Protein AF-A0A951ZCQ1-F1 (afdb_monomer)

Foldseek 3Di:
DDPDPAFAEFEQADDDPPDPPSPAATLVGDGVVVGRYDYPVVLVVCCVVPNLVVSCSRHDVSRSVVVVVVLPDDDPCSRVVSLVVSCVVVVPVVSVVVVVVVVVVVVVVCVVCVVVVVVVVVVVVVVVVVVVVVVVVVVVPD

Structure (mmCIF, N/CA/C/O backbone):
data_AF-A0A951ZCQ1-F1
#
_entry.id   AF-A0A951ZCQ1-F1
#
loop_
_atom_site.group_PDB
_atom_site.id
_atom_site.type_symbol
_atom_site.label_atom_id
_atom_site.label_alt_id
_atom_site.label_comp_id
_atom_site.label_asym_id
_atom_site.label_entity_id
_atom_site.label_seq_id
_atom_site.pdbx_PDB_ins_code
_atom_site.Cartn_x
_atom_site.Cartn_y
_atom_site.Cartn_z
_atom_site.occupancy
_atom_site.B_iso_or_equiv
_atom_site.auth_seq_id
_atom_site.auth_c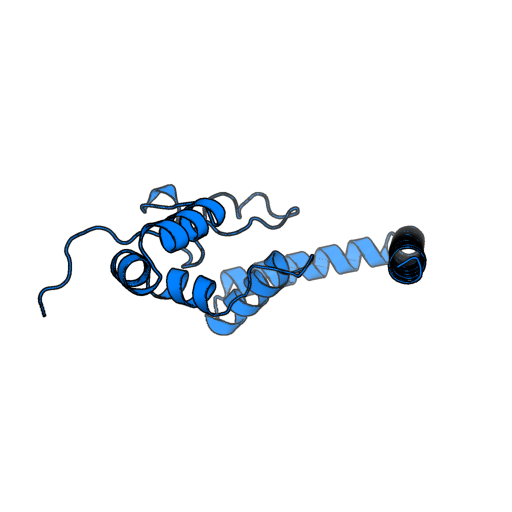omp_id
_atom_site.auth_asym_id
_atom_site.auth_atom_id
_atom_site.pdbx_PDB_model_num
ATOM 1 N N . MET A 1 1 ? -8.365 6.431 33.605 1.00 42.97 1 MET A N 1
ATOM 2 C CA . MET A 1 1 ? -9.104 6.485 32.324 1.00 42.97 1 MET A CA 1
ATOM 3 C C . MET A 1 1 ? -9.524 5.071 31.966 1.00 42.97 1 MET A C 1
ATOM 5 O O . MET A 1 1 ? -8.649 4.231 31.789 1.00 42.97 1 MET A O 1
ATOM 9 N N . ALA A 1 2 ? -10.825 4.778 31.949 1.00 48.81 2 ALA A N 1
ATOM 10 C CA . ALA A 1 2 ? -11.315 3.466 31.531 1.00 48.81 2 ALA A CA 1
ATOM 11 C C . ALA A 1 2 ? -10.958 3.246 30.052 1.00 48.81 2 ALA A C 1
ATOM 13 O O . ALA A 1 2 ? -11.191 4.128 29.224 1.00 48.81 2 ALA A O 1
ATOM 14 N N . ARG A 1 3 ? -10.349 2.102 29.719 1.00 51.66 3 ARG A N 1
ATOM 15 C CA . ARG A 1 3 ? -10.142 1.723 28.316 1.00 51.66 3 ARG A CA 1
ATOM 16 C C . ARG A 1 3 ? -11.520 1.553 27.679 1.00 51.66 3 ARG A C 1
ATOM 18 O O . ARG A 1 3 ? -12.308 0.741 28.148 1.00 51.66 3 ARG A O 1
ATOM 25 N N . SER A 1 4 ? -11.786 2.325 26.627 1.00 58.12 4 SER A N 1
ATOM 26 C CA . SER A 1 4 ? -12.901 2.103 25.702 1.00 58.12 4 SER A CA 1
ATOM 27 C C . S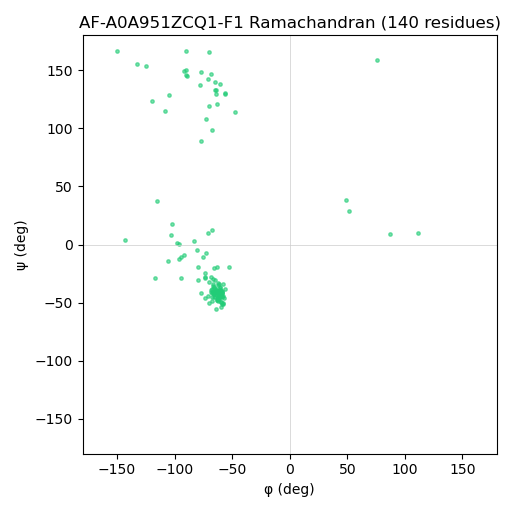ER A 1 4 ? -12.922 0.628 25.300 1.00 58.12 4 SER A C 1
ATOM 29 O O . SER A 1 4 ? -11.979 0.169 24.658 1.00 58.12 4 SER A O 1
ATOM 31 N N . THR A 1 5 ? -13.968 -0.098 25.693 1.00 67.88 5 THR A N 1
ATOM 32 C CA . THR A 1 5 ? -14.199 -1.506 25.330 1.00 67.88 5 THR A CA 1
ATOM 33 C C . THR A 1 5 ? -14.678 -1.666 23.890 1.00 67.88 5 THR A C 1
ATOM 35 O O . THR A 1 5 ? -14.703 -2.781 23.378 1.00 67.88 5 THR A O 1
ATOM 38 N N . GLU A 1 6 ? -15.041 -0.567 23.225 1.00 77.00 6 GLU A N 1
ATOM 39 C CA . GLU A 1 6 ? -15.447 -0.590 21.824 1.00 77.00 6 GLU A CA 1
ATOM 40 C C . GLU A 1 6 ? -14.291 -1.035 20.910 1.00 77.00 6 GLU A C 1
ATOM 42 O O . GLU A 1 6 ? -13.173 -0.509 21.037 1.00 77.00 6 GLU A O 1
ATOM 47 N N . PRO A 1 7 ? -14.549 -1.968 19.971 1.00 85.50 7 PRO A N 1
ATOM 48 C CA . PRO A 1 7 ? -13.573 -2.378 18.972 1.00 85.50 7 PRO A CA 1
ATOM 49 C C . PRO A 1 7 ? -13.079 -1.175 18.169 1.00 85.50 7 PRO A C 1
ATOM 51 O O . PRO A 1 7 ? -13.877 -0.392 17.648 1.00 85.50 7 PRO A O 1
ATOM 54 N N . LYS A 1 8 ? -11.756 -1.033 18.056 1.00 93.00 8 LYS A N 1
ATOM 55 C CA . LYS A 1 8 ? -11.162 -0.002 17.202 1.00 93.00 8 LYS A CA 1
ATOM 56 C C . LYS A 1 8 ? -11.432 -0.313 15.739 1.00 93.00 8 LYS A C 1
ATOM 58 O O . LYS A 1 8 ? -11.479 -1.470 15.328 1.00 93.00 8 LYS A O 1
ATOM 63 N N . GLU A 1 9 ? -11.595 0.744 14.960 1.00 95.62 9 GLU A N 1
ATOM 64 C CA . GLU A 1 9 ? -11.714 0.652 13.516 1.00 95.62 9 GLU A CA 1
ATOM 65 C C . GLU A 1 9 ? -10.334 0.733 12.859 1.00 95.62 9 GLU A C 1
ATOM 67 O O . GLU A 1 9 ? -9.434 1.448 13.315 1.00 95.62 9 GLU A O 1
ATOM 72 N N . HIS A 1 10 ? -10.169 -0.002 11.770 1.00 94.44 10 HIS A N 1
ATOM 73 C CA . HIS A 1 10 ? -8.914 -0.154 11.053 1.00 94.44 10 HIS A CA 1
ATOM 74 C C . HIS A 1 10 ? -9.094 0.224 9.591 1.00 94.44 10 HIS A C 1
ATOM 76 O O . HIS A 1 10 ? -10.188 0.141 9.046 1.00 94.44 10 HIS A O 1
ATOM 82 N N . ILE A 1 11 ? -8.014 0.648 8.948 1.00 90.75 11 ILE A N 1
ATOM 83 C CA . ILE A 1 11 ? -8.052 1.101 7.558 1.00 90.75 11 ILE A CA 1
ATOM 84 C C . ILE A 1 11 ? -7.450 0.001 6.704 1.00 90.75 11 ILE A C 1
ATOM 86 O O . ILE A 1 11 ? -6.359 -0.478 7.016 1.00 90.75 11 ILE A O 1
ATOM 90 N N . LEU A 1 12 ? -8.158 -0.408 5.658 1.00 88.19 12 LEU A N 1
ATOM 91 C CA . LEU A 1 12 ? -7.666 -1.373 4.687 1.00 88.19 12 LEU A CA 1
ATOM 92 C C . LEU A 1 12 ? -6.411 -0.839 4.005 1.00 88.19 12 LEU A C 1
ATOM 94 O O . LEU A 1 12 ? -6.316 0.339 3.645 1.00 88.19 12 LEU A O 1
ATOM 98 N N . ARG A 1 13 ? -5.443 -1.733 3.833 1.00 82.62 13 ARG A N 1
ATOM 99 C CA . ARG A 1 13 ? -4.230 -1.442 3.090 1.00 82.62 13 ARG A CA 1
ATOM 100 C C . ARG A 1 13 ? -4.562 -1.338 1.607 1.00 82.62 13 ARG A C 1
ATOM 102 O O . ARG A 1 13 ? -5.372 -2.100 1.090 1.00 82.62 13 ARG A O 1
ATOM 109 N N . THR A 1 14 ? -3.905 -0.414 0.914 1.00 78.19 14 THR A N 1
ATOM 110 C CA . THR A 1 14 ? -3.923 -0.426 -0.552 1.00 78.19 14 THR A CA 1
ATOM 111 C C . THR A 1 14 ? -3.105 -1.619 -1.030 1.00 78.19 14 THR A C 1
ATOM 113 O O . THR A 1 14 ? -1.916 -1.710 -0.712 1.00 78.19 14 THR A O 1
ATOM 116 N N . ALA A 1 15 ? -3.736 -2.537 -1.757 1.00 74.75 15 ALA A N 1
ATOM 117 C CA . ALA A 1 15 ? -3.040 -3.657 -2.371 1.00 74.75 15 ALA A CA 1
ATOM 118 C C . ALA A 1 15 ? -2.059 -3.145 -3.436 1.00 74.75 15 ALA A C 1
ATOM 120 O O . ALA A 1 15 ? -2.363 -2.205 -4.174 1.00 74.75 15 ALA A O 1
ATOM 121 N N . LEU A 1 16 ? -0.874 -3.755 -3.503 1.00 77.62 16 LEU A N 1
ATOM 122 C CA . LEU A 1 16 ? 0.029 -3.534 -4.630 1.00 77.62 16 LEU A CA 1
ATOM 123 C C . LEU A 1 16 ? -0.476 -4.361 -5.811 1.00 77.62 16 LEU A C 1
ATOM 125 O O . LEU A 1 16 ? -0.814 -5.525 -5.605 1.00 77.62 16 LEU A O 1
ATOM 129 N N . PRO A 1 17 ? -0.484 -3.819 -7.038 1.00 75.06 17 PRO A N 1
ATOM 130 C CA . PRO A 1 17 ? -1.107 -4.491 -8.178 1.00 75.06 17 PRO A CA 1
ATOM 131 C C . PRO A 1 17 ? -0.445 -5.830 -8.547 1.00 75.06 17 PRO A C 1
ATOM 133 O O . PRO A 1 17 ? -1.076 -6.661 -9.189 1.00 75.06 17 PRO A O 1
ATOM 136 N N . TRP A 1 18 ? 0.800 -6.070 -8.122 1.00 78.31 18 TRP A N 1
ATOM 137 C CA . TRP A 1 18 ? 1.511 -7.344 -8.305 1.00 78.31 18 TRP A CA 1
ATOM 138 C C . TRP A 1 18 ? 1.466 -8.281 -7.086 1.00 78.31 18 TRP A C 1
ATOM 140 O O . TRP A 1 18 ? 2.065 -9.354 -7.130 1.00 78.31 18 TRP A O 1
ATOM 150 N N . ARG A 1 19 ? 0.794 -7.906 -5.988 1.00 78.88 19 ARG A N 1
ATOM 151 C CA . ARG A 1 19 ? 0.623 -8.764 -4.805 1.00 78.88 19 ARG A CA 1
ATOM 152 C C . ARG A 1 19 ? -0.819 -9.236 -4.705 1.00 78.88 19 ARG A C 1
ATOM 154 O O . ARG A 1 19 ? -1.702 -8.447 -4.403 1.00 78.88 19 ARG A O 1
ATOM 161 N N . THR A 1 20 ? -1.026 -10.538 -4.846 1.00 68.69 20 THR A N 1
ATOM 162 C CA . THR A 1 20 ? -2.336 -11.181 -4.657 1.00 68.69 20 THR A CA 1
ATOM 163 C C . THR A 1 20 ? -2.682 -11.412 -3.181 1.00 68.69 20 THR A C 1
ATOM 165 O O . THR A 1 20 ? -3.840 -11.605 -2.843 1.00 68.69 20 THR A O 1
ATOM 168 N N . GLU A 1 21 ? -1.689 -11.403 -2.284 1.00 59.09 21 GLU A N 1
ATOM 169 C CA . GLU A 1 21 ? -1.863 -11.707 -0.849 1.00 59.09 21 GLU A CA 1
ATOM 170 C C . GLU A 1 21 ? -2.078 -10.467 0.034 1.00 59.09 21 GLU A C 1
ATOM 172 O O . GLU A 1 21 ? -2.422 -10.586 1.206 1.00 59.09 21 GLU A O 1
ATOM 177 N N . ALA A 1 22 ? -1.868 -9.257 -0.501 1.00 57.41 22 ALA A N 1
ATOM 178 C CA . ALA A 1 22 ? -2.129 -8.019 0.241 1.00 57.41 22 ALA A CA 1
ATOM 179 C C . ALA A 1 22 ? -3.638 -7.728 0.397 1.00 57.41 22 ALA A C 1
ATOM 181 O O . ALA A 1 22 ? -4.012 -6.810 1.136 1.00 57.41 22 ALA A O 1
ATOM 182 N N . ASP A 1 23 ? -4.479 -8.520 -0.270 1.00 63.41 23 ASP A N 1
ATOM 183 C CA . ASP A 1 23 ? -5.932 -8.470 -0.213 1.00 63.41 23 ASP A CA 1
ATOM 184 C C . ASP A 1 23 ? -6.414 -8.896 1.176 1.00 63.41 23 ASP A C 1
ATOM 186 O O . ASP A 1 23 ? -6.505 -10.073 1.514 1.00 63.41 23 ASP A O 1
ATOM 190 N N . GLY A 1 24 ? -6.710 -7.902 2.011 1.00 76.69 24 GLY A N 1
ATOM 191 C CA . GLY A 1 24 ? -7.315 -8.120 3.322 1.00 76.69 24 GLY A CA 1
ATOM 192 C C . GLY A 1 24 ? -6.415 -7.822 4.513 1.00 76.69 24 GLY A C 1
ATOM 193 O O . GLY A 1 24 ? -6.822 -8.103 5.629 1.00 76.69 24 GLY A O 1
ATOM 194 N N . LEU A 1 25 ? -5.242 -7.208 4.343 1.00 85.62 25 LEU A N 1
ATOM 195 C CA . LEU A 1 25 ? -4.524 -6.626 5.483 1.00 85.62 25 LEU A CA 1
ATOM 196 C C . LEU A 1 25 ? -4.919 -5.167 5.708 1.00 85.62 25 LEU A C 1
ATOM 198 O O . LEU A 1 25 ? -5.226 -4.412 4.788 1.00 85.62 25 LEU A O 1
ATOM 202 N N . THR A 1 26 ? -4.855 -4.738 6.960 1.00 88.25 26 THR A N 1
ATOM 203 C CA . THR A 1 26 ? -5.029 -3.338 7.354 1.00 88.25 26 THR A CA 1
ATOM 204 C C . THR A 1 26 ? -3.694 -2.592 7.372 1.00 88.25 26 THR A C 1
ATOM 206 O O . THR A 1 26 ? -2.602 -3.174 7.372 1.00 88.25 26 THR A O 1
ATOM 209 N N . GLU A 1 27 ? -3.747 -1.265 7.446 1.00 84.88 27 GLU A N 1
ATOM 210 C CA . GLU A 1 27 ? -2.576 -0.406 7.608 1.00 84.88 27 GLU A CA 1
ATOM 211 C C . GLU A 1 27 ? -1.785 -0.761 8.875 1.00 84.88 27 GLU A C 1
ATOM 213 O O . GLU A 1 27 ? -0.554 -0.697 8.877 1.00 84.88 27 GLU A O 1
ATOM 218 N N . CYS A 1 28 ? -2.453 -1.195 9.948 1.00 85.75 28 CYS A N 1
ATOM 219 C CA . CYS A 1 28 ? -1.783 -1.676 11.155 1.00 85.75 28 CYS A CA 1
ATOM 220 C C . CYS A 1 28 ? -1.284 -3.128 11.057 1.00 85.75 28 CYS A C 1
ATOM 222 O O . CYS A 1 28 ? -0.549 -3.544 11.943 1.00 85.75 28 CYS A O 1
ATOM 224 N N . GLY A 1 29 ? -1.565 -3.855 9.972 1.00 82.81 29 GLY A N 1
ATOM 225 C CA . GLY A 1 29 ? -1.098 -5.230 9.747 1.00 82.81 29 GLY A CA 1
ATOM 226 C C . GLY A 1 29 ? -2.000 -6.318 10.335 1.00 82.81 29 GLY A C 1
ATOM 227 O O . GLY A 1 29 ? -1.606 -7.474 10.330 1.00 82.81 29 GLY A O 1
ATOM 228 N N . LEU A 1 30 ? -3.190 -5.964 10.830 1.00 87.31 30 LEU A N 1
ATOM 229 C CA . LEU A 1 30 ? -4.211 -6.957 11.171 1.00 87.31 30 LEU A CA 1
ATOM 230 C C . LEU A 1 30 ? -4.892 -7.467 9.910 1.00 87.31 30 LEU A C 1
ATOM 232 O O . LEU A 1 30 ? -5.083 -6.690 8.968 1.00 87.31 30 LEU A O 1
ATOM 236 N N . ASP A 1 31 ? -5.321 -8.721 9.949 1.00 88.25 31 ASP A N 1
ATOM 237 C CA . ASP A 1 31 ? -6.256 -9.265 8.978 1.00 88.25 31 ASP A CA 1
ATOM 238 C C . ASP A 1 31 ? -7.609 -8.543 9.103 1.00 88.25 31 ASP A C 1
ATOM 240 O O . ASP A 1 31 ? -8.132 -8.313 10.197 1.00 88.25 31 ASP A O 1
ATOM 244 N N . ALA A 1 32 ? -8.169 -8.138 7.971 1.00 90.00 32 ALA A N 1
ATOM 245 C CA . ALA A 1 32 ? -9.444 -7.445 7.876 1.00 90.00 32 ALA A CA 1
ATOM 246 C C . ALA A 1 32 ? -10.615 -8.336 8.309 1.00 90.00 32 ALA A C 1
ATOM 248 O O . ALA A 1 32 ? -11.666 -7.810 8.661 1.00 90.00 32 ALA A O 1
ATOM 249 N N . ARG A 1 33 ? -10.436 -9.664 8.317 1.00 89.69 33 ARG A N 1
ATOM 250 C CA . ARG A 1 33 ? -11.410 -10.628 8.849 1.00 89.69 33 ARG A CA 1
ATOM 251 C C . ARG A 1 33 ? -11.452 -10.631 10.377 1.00 89.69 33 ARG A C 1
ATOM 253 O O . ARG A 1 33 ? -12.489 -10.947 10.950 1.00 89.69 33 ARG A O 1
ATOM 260 N N . ASP A 1 34 ? -10.362 -10.220 11.022 1.00 90.94 34 ASP A N 1
ATOM 261 C CA . ASP A 1 34 ? -10.206 -10.247 12.481 1.00 90.94 34 ASP A CA 1
ATOM 262 C C . ASP A 1 34 ? -10.530 -8.898 13.145 1.00 90.94 34 ASP A C 1
ATOM 264 O O . ASP A 1 34 ? -10.402 -8.741 14.362 1.00 90.94 34 ASP A O 1
ATOM 268 N N . CYS A 1 35 ? -10.919 -7.882 12.369 1.00 92.44 35 CYS A N 1
ATOM 269 C CA . CYS A 1 35 ? -11.142 -6.537 12.889 1.00 92.44 35 CYS A CA 1
ATOM 270 C C . CYS A 1 35 ? -12.209 -5.764 12.107 1.00 92.44 35 CYS A C 1
ATOM 272 O O . CYS A 1 35 ? -12.603 -6.123 11.001 1.00 92.44 35 CYS A O 1
ATOM 274 N N . ARG A 1 36 ? -12.677 -4.646 12.675 1.00 94.19 36 ARG A N 1
ATOM 275 C CA . ARG A 1 36 ? -13.571 -3.733 11.959 1.00 94.19 36 ARG A CA 1
ATOM 276 C C . ARG A 1 36 ? -12.757 -2.892 10.979 1.00 94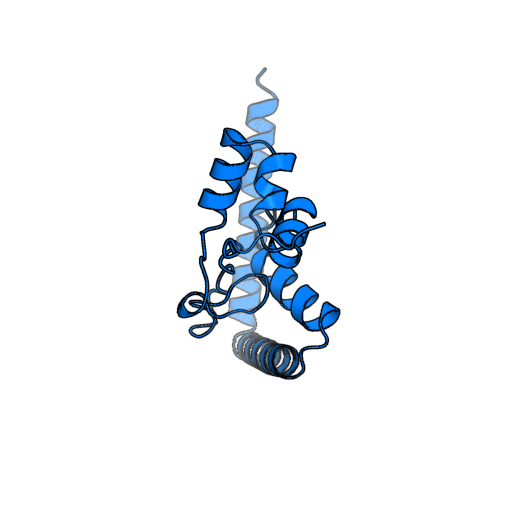.19 36 ARG A C 1
ATOM 278 O O . ARG A 1 36 ? -12.274 -1.817 11.337 1.00 94.19 36 ARG A O 1
ATOM 285 N N . ALA A 1 37 ? -12.589 -3.391 9.762 1.00 93.62 37 ALA A N 1
ATOM 286 C CA . ALA A 1 37 ? -11.871 -2.695 8.704 1.00 93.62 37 ALA A CA 1
ATOM 287 C C . ALA A 1 37 ? -12.800 -1.796 7.865 1.00 93.62 37 ALA A C 1
ATOM 289 O O . ALA A 1 37 ? -13.961 -2.123 7.633 1.00 93.62 37 ALA A O 1
ATOM 290 N N . MET A 1 38 ? -12.279 -0.663 7.399 1.00 92.94 38 MET A N 1
ATOM 291 C CA . MET A 1 38 ? -12.942 0.254 6.471 1.00 92.94 38 MET A CA 1
ATOM 292 C C . MET A 1 38 ? -11.991 0.642 5.340 1.00 92.94 38 MET A C 1
ATOM 294 O O . MET A 1 38 ? -10.768 0.610 5.513 1.00 92.94 38 MET A O 1
ATOM 298 N N . SER A 1 39 ? -12.528 1.030 4.185 1.00 88.56 39 SER A N 1
ATOM 299 C CA . SER A 1 39 ? -11.684 1.547 3.109 1.00 88.56 39 SER A CA 1
ATOM 300 C C . SER A 1 39 ? -11.107 2.922 3.466 1.00 88.56 39 SER A C 1
ATOM 302 O O . SER A 1 39 ? -11.558 3.607 4.387 1.00 88.56 39 SER A O 1
ATOM 304 N N . ARG A 1 40 ? -10.106 3.363 2.702 1.00 84.06 40 ARG A N 1
ATOM 305 C CA . ARG A 1 40 ? -9.556 4.721 2.833 1.00 84.06 40 ARG A CA 1
ATOM 306 C C . ARG A 1 40 ? -10.609 5.794 2.552 1.00 84.06 40 ARG A C 1
ATOM 308 O O . ARG A 1 40 ? -10.713 6.745 3.317 1.00 84.06 40 ARG A O 1
ATOM 315 N N . VAL A 1 41 ? -11.432 5.584 1.525 1.00 85.81 41 VAL A N 1
ATOM 316 C CA . VAL A 1 41 ? -12.540 6.482 1.162 1.00 85.81 41 VAL A CA 1
ATOM 317 C C . VAL A 1 41 ? -13.551 6.590 2.306 1.00 85.81 41 VAL A C 1
ATOM 319 O O . VAL A 1 41 ? -14.037 7.676 2.618 1.00 85.81 41 VAL A O 1
ATOM 322 N N . ASP A 1 42 ? -13.833 5.479 2.989 1.00 91.69 42 ASP A N 1
ATOM 323 C CA . ASP A 1 42 ? -14.728 5.492 4.147 1.00 91.69 42 ASP A CA 1
ATOM 324 C C . ASP A 1 42 ? -14.130 6.273 5.323 1.00 91.69 42 ASP A C 1
ATOM 326 O O . ASP A 1 42 ? -14.860 6.978 6.021 1.00 91.69 42 ASP A O 1
ATOM 330 N N . MET A 1 43 ? -12.810 6.200 5.521 1.00 91.62 43 MET A N 1
ATOM 331 C CA . MET A 1 43 ? -12.118 6.979 6.549 1.00 91.62 43 MET A CA 1
ATOM 332 C C . MET A 1 43 ? -12.149 8.483 6.247 1.00 91.62 43 MET A C 1
ATOM 334 O O . MET A 1 43 ? -12.382 9.286 7.151 1.00 91.62 43 MET A O 1
ATOM 338 N N . GLU A 1 44 ? -11.959 8.879 4.988 1.00 89.25 44 GLU A N 1
ATOM 339 C CA . GLU A 1 44 ? -12.076 10.279 4.556 1.00 89.25 44 GLU A CA 1
ATOM 340 C C . GLU A 1 44 ? -13.492 10.811 4.775 1.00 89.25 44 GLU A C 1
ATOM 342 O O . GLU A 1 44 ? -13.668 11.870 5.383 1.00 89.25 44 GLU A O 1
ATOM 347 N N . ARG A 1 45 ? -14.508 10.034 4.376 1.00 92.44 45 ARG A N 1
ATOM 348 C CA . ARG A 1 45 ? -15.914 10.368 4.627 1.00 92.44 45 ARG A CA 1
ATOM 349 C C . ARG A 1 45 ? -16.195 10.504 6.124 1.00 92.44 45 ARG A C 1
ATOM 351 O O . ARG A 1 45 ? -16.775 11.499 6.550 1.00 92.44 45 ARG A O 1
ATOM 358 N N . LYS A 1 46 ? -15.706 9.569 6.942 1.00 93.56 46 LYS A N 1
ATOM 359 C CA . LYS A 1 46 ? -15.832 9.620 8.405 1.00 93.56 46 LYS A CA 1
ATOM 360 C C . LYS A 1 46 ? -15.201 10.884 8.995 1.00 93.56 46 LYS A C 1
ATOM 362 O O . LYS A 1 46 ? -15.780 11.486 9.898 1.00 93.56 46 LYS A O 1
ATOM 367 N N . ILE A 1 47 ? -14.031 11.301 8.508 1.00 92.81 47 ILE A N 1
ATOM 368 C CA . ILE A 1 47 ? -13.376 12.541 8.954 1.00 92.81 47 ILE A CA 1
ATOM 369 C C . ILE A 1 47 ? -14.197 13.764 8.553 1.00 92.81 47 ILE A C 1
ATOM 371 O O . ILE A 1 47 ? -14.353 14.666 9.377 1.00 92.81 47 ILE A O 1
ATOM 375 N N . ALA A 1 48 ? -14.735 13.790 7.332 1.00 92.19 48 ALA A N 1
ATOM 376 C CA . ALA A 1 48 ? -15.588 14.878 6.865 1.00 92.19 48 ALA A CA 1
ATOM 377 C C . ALA A 1 48 ? -16.872 15.006 7.707 1.00 92.19 48 ALA A C 1
ATOM 379 O O . ALA A 1 48 ? -17.273 16.112 8.055 1.00 92.19 48 ALA A O 1
ATOM 380 N N . GLU A 1 49 ? -17.481 13.880 8.088 1.00 95.94 49 GLU A N 1
ATOM 381 C CA . GLU A 1 49 ? -18.720 13.843 8.875 1.00 95.94 49 GLU A CA 1
ATOM 382 C C . GLU A 1 49 ? -18.504 14.137 10.368 1.00 95.94 49 GLU A C 1
ATOM 384 O O . GLU A 1 49 ? -19.307 14.824 11.000 1.00 95.94 49 GLU A O 1
ATOM 389 N N . GLN A 1 50 ? -17.445 13.585 10.968 1.00 94.69 50 GLN A N 1
ATOM 390 C CA . GLN A 1 50 ? -17.265 13.564 12.428 1.00 94.69 50 GLN A CA 1
ATOM 391 C C . GLN A 1 50 ? -16.201 14.550 12.924 1.00 94.69 50 GLN A C 1
ATOM 393 O O . GLN A 1 50 ? -16.117 14.818 14.128 1.00 94.69 50 GLN A O 1
ATOM 398 N N . GLY A 1 51 ? -15.379 15.079 12.020 1.00 94.00 51 GLY A N 1
ATOM 399 C CA . GLY A 1 51 ? -14.168 15.819 12.344 1.00 94.00 51 GLY A CA 1
ATOM 400 C C . GLY A 1 51 ? -13.018 14.910 12.793 1.00 94.00 51 GLY A C 1
ATOM 401 O O . GLY A 1 51 ? -13.206 13.788 13.275 1.00 94.00 51 GLY A O 1
ATOM 402 N N . GLN A 1 52 ? -11.790 15.424 12.676 1.00 91.50 52 GLN A N 1
ATOM 403 C CA . GLN A 1 52 ? -10.565 14.665 12.959 1.00 91.50 52 GLN A CA 1
ATOM 404 C C . GLN A 1 52 ? -10.507 14.138 14.399 1.00 91.50 52 GLN A C 1
ATOM 406 O O . GLN A 1 52 ? -10.181 12.975 14.626 1.00 91.50 52 GLN A O 1
ATOM 411 N N . THR A 1 53 ? -10.869 14.972 15.377 1.00 92.19 53 THR A N 1
ATOM 412 C CA . THR A 1 53 ? -10.815 14.609 16.797 1.00 92.19 53 THR A CA 1
ATOM 413 C C . THR A 1 53 ? -11.680 13.386 17.098 1.00 92.19 53 THR A C 1
ATOM 415 O O . THR A 1 53 ? -11.179 12.416 17.664 1.00 92.19 53 THR A O 1
ATOM 418 N N . ARG A 1 54 ? -12.954 13.377 16.679 1.00 92.75 54 ARG A N 1
ATOM 419 C CA . ARG A 1 54 ? -13.869 12.253 16.954 1.00 92.75 54 ARG A CA 1
ATOM 420 C C . ARG A 1 54 ? -13.457 10.996 16.189 1.00 92.75 54 ARG A C 1
ATOM 422 O O . ARG A 1 54 ? -13.426 9.923 16.787 1.00 92.75 54 ARG A O 1
ATOM 429 N N . ALA A 1 55 ? -13.050 11.137 14.926 1.00 93.19 55 ALA A N 1
ATOM 430 C CA . ALA A 1 55 ? -12.552 10.019 14.128 1.00 93.19 55 ALA A CA 1
ATOM 431 C C . ALA A 1 55 ? -11.303 9.360 14.751 1.00 93.19 55 ALA A C 1
ATOM 433 O O . ALA A 1 55 ? -11.179 8.133 14.739 1.00 93.19 55 ALA A O 1
ATOM 434 N N . SER A 1 56 ? -10.409 10.150 15.360 1.00 92.69 56 SER A N 1
ATOM 435 C CA . SER A 1 56 ? -9.202 9.636 16.021 1.00 92.69 56 SER A CA 1
ATOM 436 C C . SER A 1 56 ? -9.501 8.757 17.243 1.00 92.69 56 SER A C 1
ATOM 438 O O . SER A 1 56 ? -8.760 7.814 17.512 1.00 92.69 56 SER A O 1
ATOM 440 N N . PHE A 1 57 ? -10.603 9.011 17.962 1.00 93.12 57 PHE A N 1
ATOM 441 C CA . PHE A 1 57 ? -10.956 8.248 19.162 1.00 93.12 57 PHE A CA 1
ATOM 442 C C . PHE A 1 57 ? -11.472 6.841 18.850 1.00 93.12 57 PHE A C 1
ATOM 444 O O . PHE A 1 57 ? -11.279 5.936 19.668 1.00 93.12 57 PHE A O 1
ATOM 451 N N . THR A 1 58 ? -12.091 6.625 17.687 1.00 93.81 58 THR A N 1
ATOM 452 C CA . THR A 1 58 ? -12.629 5.309 17.292 1.00 93.81 58 THR A CA 1
ATOM 453 C C . THR A 1 58 ? -11.671 4.512 16.407 1.00 93.81 58 THR A C 1
ATOM 455 O O . THR A 1 58 ? -11.839 3.306 16.254 1.00 93.81 58 THR A O 1
ATOM 458 N N . SER A 1 59 ? -10.624 5.148 15.881 1.00 94.12 59 SER A N 1
ATOM 459 C CA . SER A 1 59 ? -9.660 4.515 14.978 1.00 94.12 59 SER A CA 1
ATOM 460 C C . SER A 1 59 ? -8.458 3.929 15.720 1.00 94.12 59 SER A C 1
ATOM 462 O O . SER A 1 59 ? -8.007 4.444 16.745 1.00 94.12 59 SER A O 1
ATOM 464 N N . CYS A 1 60 ? -7.889 2.852 15.185 1.00 93.94 60 CYS A N 1
ATOM 465 C CA . CYS A 1 60 ? -6.585 2.346 15.599 1.00 93.94 60 CYS A CA 1
ATOM 466 C C . CYS A 1 60 ? -5.529 3.452 15.454 1.00 93.94 60 CYS A C 1
ATOM 468 O O . CYS A 1 60 ? -5.411 4.046 14.383 1.00 93.94 60 CYS A O 1
ATOM 470 N N . MET A 1 61 ? -4.719 3.698 16.492 1.00 90.38 61 MET A N 1
ATOM 471 C CA . MET A 1 61 ? -3.710 4.769 16.476 1.00 90.38 61 MET A CA 1
ATOM 472 C C . MET A 1 61 ? -2.728 4.644 15.307 1.00 90.38 61 MET A C 1
ATOM 474 O O . MET A 1 61 ? -2.384 5.645 14.694 1.00 90.38 61 MET A O 1
ATOM 478 N N . THR A 1 62 ? -2.316 3.427 14.949 1.00 86.94 62 THR A N 1
ATOM 479 C CA . THR A 1 62 ? -1.419 3.198 13.808 1.00 86.94 62 THR A CA 1
ATOM 480 C C . THR A 1 62 ? -2.089 3.535 12.477 1.00 86.94 62 THR A C 1
ATOM 482 O O . THR A 1 62 ? -1.467 4.147 11.611 1.00 86.94 62 THR A O 1
ATOM 485 N N . CYS A 1 63 ? -3.363 3.166 12.322 1.00 88.69 63 CYS A N 1
ATOM 486 C CA . CYS A 1 63 ? -4.154 3.529 11.148 1.00 88.69 63 CYS A CA 1
ATOM 487 C C . CYS A 1 63 ? -4.363 5.055 11.097 1.00 88.69 63 CYS A C 1
ATOM 489 O O . CYS A 1 63 ? -4.168 5.666 10.052 1.00 88.69 63 CYS A O 1
ATOM 491 N N . TRP A 1 64 ? -4.649 5.691 12.237 1.00 91.25 64 TRP A N 1
ATOM 492 C CA . TRP A 1 64 ? -4.794 7.143 12.362 1.00 91.25 64 TRP A CA 1
ATOM 493 C C . TRP A 1 64 ? -3.511 7.909 12.015 1.00 91.25 64 TRP A C 1
ATOM 495 O O . TRP A 1 64 ? -3.555 8.885 11.270 1.00 91.25 64 TRP A O 1
ATOM 505 N N . SER A 1 65 ? -2.351 7.456 12.496 1.00 85.06 65 SER A N 1
ATOM 506 C CA . SER A 1 65 ? -1.057 8.034 12.115 1.00 85.06 65 SER A CA 1
ATOM 507 C C . SER A 1 65 ? -0.825 7.942 10.608 1.00 85.06 65 SER A C 1
ATOM 509 O O . SER A 1 65 ? -0.365 8.907 10.004 1.00 85.06 65 SER A O 1
ATOM 511 N N . ALA A 1 66 ? -1.202 6.821 9.981 1.00 79.75 66 ALA A N 1
ATOM 512 C CA . ALA A 1 66 ? -1.105 6.681 8.532 1.00 79.75 66 ALA A CA 1
ATOM 513 C C . ALA A 1 66 ? -1.960 7.723 7.794 1.00 79.75 66 ALA A C 1
ATOM 515 O O . ALA A 1 66 ? -1.496 8.233 6.776 1.00 79.75 66 ALA A O 1
ATOM 516 N N . VAL A 1 67 ? -3.154 8.056 8.309 1.00 81.44 67 VAL A N 1
ATOM 517 C CA . VAL A 1 67 ? -4.034 9.128 7.797 1.00 81.44 67 VAL A CA 1
ATOM 518 C C . VAL A 1 67 ? -3.386 10.498 7.934 1.00 81.44 67 VAL A C 1
ATOM 520 O O . VAL A 1 67 ? -3.241 11.226 6.957 1.00 81.44 67 VAL A O 1
ATOM 523 N N . ARG A 1 68 ? -2.986 10.851 9.160 1.00 77.31 68 ARG A N 1
ATOM 524 C CA . ARG A 1 68 ? -2.513 12.196 9.506 1.00 77.31 68 ARG A CA 1
ATOM 525 C C . ARG A 1 68 ? -1.248 12.587 8.751 1.00 77.31 68 ARG A C 1
ATOM 527 O O . ARG A 1 68 ? -1.073 13.753 8.419 1.00 77.31 68 ARG A O 1
ATOM 534 N N . ASP A 1 69 ? -0.383 11.622 8.460 1.00 71.94 69 ASP A N 1
ATOM 535 C CA . ASP A 1 69 ? 0.865 11.860 7.734 1.00 71.94 69 ASP A CA 1
ATOM 536 C C . ASP A 1 69 ? 0.643 12.200 6.240 1.00 71.94 69 ASP A C 1
ATOM 538 O O . ASP A 1 69 ? 1.606 12.217 5.476 1.00 71.94 69 ASP A O 1
ATOM 542 N N . ASN A 1 70 ? -0.608 12.439 5.813 1.00 60.50 70 ASN A N 1
ATOM 543 C CA . ASN A 1 70 ? -1.008 12.896 4.479 1.00 60.50 70 ASN A CA 1
ATOM 544 C C . ASN A 1 70 ? -0.421 12.052 3.336 1.00 60.50 70 ASN A C 1
ATOM 546 O O . ASN A 1 70 ? -0.234 12.517 2.215 1.00 60.50 70 ASN A O 1
ATOM 550 N N . ARG A 1 71 ? -0.161 10.766 3.606 1.00 56.41 71 ARG A N 1
ATOM 551 C CA . ARG A 1 71 ? 0.417 9.788 2.660 1.00 56.41 71 ARG A CA 1
ATOM 552 C C . ARG A 1 71 ? -0.531 9.441 1.486 1.00 56.41 71 ARG A C 1
ATOM 554 O O . ARG A 1 71 ? -0.360 8.396 0.871 1.00 56.41 71 ARG A O 1
ATOM 561 N N . TRP A 1 72 ? -1.608 10.209 1.301 1.00 58.62 72 TRP A N 1
ATOM 562 C CA . TRP A 1 72 ? -2.875 9.756 0.717 1.00 58.62 72 TRP A CA 1
ATOM 563 C C . TRP A 1 72 ? -3.222 10.459 -0.597 1.00 58.62 72 TRP A C 1
ATOM 565 O O . TRP A 1 72 ? -3.883 9.852 -1.428 1.00 58.62 72 TRP A O 1
ATOM 575 N N . ALA A 1 73 ? -2.777 11.700 -0.813 1.00 44.75 73 ALA A N 1
ATOM 576 C CA . ALA A 1 73 ? -3.442 12.544 -1.801 1.00 44.75 73 ALA A CA 1
ATOM 577 C C . ALA A 1 73 ? -2.842 12.546 -3.221 1.00 44.75 73 ALA A C 1
ATOM 579 O O . ALA A 1 73 ? -3.596 12.783 -4.155 1.00 44.75 73 ALA A O 1
ATOM 580 N N . GLU A 1 74 ? -1.539 12.329 -3.453 1.00 46.00 74 GLU A N 1
ATOM 581 C CA . GLU A 1 74 ? -0.963 12.887 -4.703 1.00 46.00 74 GLU A CA 1
ATOM 582 C C . GLU A 1 74 ? 0.101 12.067 -5.446 1.00 46.00 74 GLU A C 1
ATOM 584 O O . GLU A 1 74 ? 0.610 12.528 -6.465 1.00 46.00 74 GLU A O 1
ATOM 589 N N . GLN A 1 75 ? 0.446 10.845 -5.031 1.00 49.84 75 GLN A N 1
ATOM 590 C CA . GLN A 1 75 ? 1.536 10.114 -5.694 1.00 49.84 75 GLN A CA 1
ATOM 591 C C . GLN A 1 75 ? 1.069 8.798 -6.311 1.00 49.84 75 GLN A C 1
ATOM 593 O O . GLN A 1 75 ? 0.588 7.910 -5.614 1.00 49.84 75 GLN A O 1
ATOM 598 N N . ARG A 1 76 ? 1.310 8.644 -7.623 1.00 54.97 76 ARG A N 1
ATOM 599 C CA . ARG A 1 76 ? 1.165 7.381 -8.376 1.00 54.97 76 ARG A CA 1
ATOM 600 C C . ARG A 1 76 ? 1.930 6.202 -7.742 1.00 54.97 76 ARG A C 1
ATOM 602 O O . ARG A 1 76 ? 1.590 5.069 -8.027 1.00 54.97 76 ARG A O 1
ATOM 609 N N . LEU A 1 77 ? 2.919 6.490 -6.885 1.00 65.50 77 LEU A N 1
ATOM 610 C CA . LEU A 1 77 ? 3.744 5.540 -6.117 1.00 65.50 77 LEU A CA 1
ATOM 611 C C . LEU A 1 77 ? 3.346 5.423 -4.627 1.00 65.50 77 LEU A C 1
ATOM 613 O O . LEU A 1 77 ? 4.090 4.874 -3.810 1.00 65.50 77 LEU A O 1
ATOM 617 N N . GLY A 1 78 ? 2.230 6.032 -4.215 1.00 67.69 78 GLY A N 1
ATOM 618 C CA . GLY A 1 78 ? 1.894 6.209 -2.800 1.00 67.69 78 GLY A CA 1
ATOM 619 C C . GLY A 1 78 ? 1.703 4.891 -2.044 1.00 67.69 78 GLY A C 1
ATOM 620 O O . GLY A 1 78 ? 2.088 4.791 -0.876 1.00 67.69 78 GLY A O 1
ATOM 621 N N . ALA A 1 79 ? 1.163 3.865 -2.707 1.00 68.94 79 ALA A N 1
ATOM 622 C CA . ALA A 1 79 ? 0.960 2.546 -2.111 1.00 68.94 79 ALA A CA 1
ATOM 623 C C . ALA A 1 79 ? 2.296 1.811 -1.909 1.00 68.94 79 ALA A C 1
ATOM 625 O O . ALA A 1 79 ? 2.561 1.286 -0.827 1.00 68.94 79 ALA A O 1
ATOM 626 N N . GLU A 1 80 ? 3.169 1.849 -2.913 1.00 76.00 80 GLU A N 1
ATOM 627 C CA . GLU A 1 80 ? 4.508 1.262 -2.930 1.00 76.00 80 GLU A CA 1
ATOM 628 C C . GLU A 1 80 ? 5.375 1.853 -1.822 1.00 76.00 80 GLU A C 1
ATOM 630 O O . GLU A 1 80 ? 5.901 1.127 -0.974 1.00 76.00 80 GLU A O 1
ATOM 635 N N . VAL A 1 81 ? 5.469 3.185 -1.776 1.00 76.62 81 VAL A N 1
ATOM 636 C CA . VAL A 1 81 ? 6.251 3.906 -0.764 1.00 76.62 81 VAL A CA 1
ATOM 637 C C . VAL A 1 81 ? 5.712 3.623 0.637 1.00 76.62 81 VAL A C 1
ATOM 639 O O . VAL A 1 81 ? 6.493 3.426 1.572 1.00 76.62 81 VAL A O 1
ATOM 642 N N . ALA A 1 82 ? 4.387 3.556 0.801 1.00 74.75 82 ALA A N 1
ATOM 643 C CA . ALA A 1 82 ? 3.778 3.233 2.086 1.00 74.75 82 ALA A CA 1
ATOM 644 C C . ALA A 1 82 ? 4.118 1.810 2.553 1.00 74.75 82 ALA A C 1
ATOM 646 O O . ALA A 1 82 ? 4.367 1.617 3.744 1.00 74.75 82 ALA A O 1
ATOM 647 N N . VAL A 1 83 ? 4.147 0.827 1.648 1.00 76.88 83 VAL A N 1
ATOM 648 C CA . VAL A 1 83 ? 4.542 -0.554 1.969 1.00 76.88 83 VAL A CA 1
ATOM 649 C C . VAL A 1 83 ? 6.024 -0.627 2.337 1.00 76.88 83 VAL A C 1
ATOM 651 O O . VAL A 1 83 ? 6.348 -1.159 3.397 1.00 76.88 83 VAL A O 1
ATOM 654 N N . ILE A 1 84 ? 6.914 -0.036 1.532 1.00 78.75 84 ILE A N 1
ATOM 655 C CA . ILE A 1 84 ? 8.365 -0.034 1.796 1.00 78.75 84 ILE A CA 1
ATOM 656 C C . ILE A 1 84 ? 8.659 0.605 3.151 1.00 78.75 84 ILE A C 1
ATOM 658 O O . ILE A 1 84 ? 9.328 0.011 3.995 1.00 78.75 84 ILE A O 1
ATOM 662 N N . ARG A 1 85 ? 8.125 1.808 3.390 1.00 76.50 85 ARG A N 1
ATOM 663 C CA . ARG A 1 85 ? 8.386 2.540 4.630 1.00 76.50 85 ARG A CA 1
ATOM 664 C C . ARG A 1 85 ? 7.854 1.795 5.844 1.00 76.50 85 ARG A C 1
ATOM 666 O O . ARG A 1 85 ? 8.543 1.715 6.845 1.00 76.50 85 ARG A O 1
ATOM 673 N N . ARG A 1 86 ? 6.664 1.199 5.752 1.00 76.88 86 ARG A N 1
ATOM 674 C CA . ARG A 1 86 ? 6.095 0.394 6.840 1.00 76.88 86 ARG A CA 1
ATOM 675 C C . ARG A 1 86 ? 6.965 -0.813 7.178 1.00 76.88 86 ARG A C 1
ATOM 677 O O . ARG A 1 86 ? 7.191 -1.056 8.360 1.00 76.88 86 ARG A O 1
ATOM 684 N N . ALA A 1 87 ? 7.443 -1.535 6.165 1.00 78.94 87 ALA A N 1
ATOM 685 C CA . ALA A 1 87 ? 8.315 -2.688 6.357 1.00 78.94 87 ALA A CA 1
ATOM 686 C C . ALA A 1 87 ? 9.603 -2.292 7.097 1.00 78.94 87 ALA A C 1
ATOM 688 O O . ALA A 1 87 ? 10.026 -2.984 8.022 1.00 78.94 87 ALA A O 1
ATOM 689 N N . LEU A 1 88 ? 10.176 -1.138 6.733 1.00 79.38 88 LEU A N 1
ATOM 690 C CA . LEU A 1 88 ? 11.364 -0.577 7.374 1.00 79.38 88 LEU A CA 1
ATOM 691 C C . LEU A 1 88 ? 11.077 -0.060 8.794 1.00 79.38 88 LEU A C 1
ATOM 693 O O . LEU A 1 88 ? 11.766 -0.465 9.723 1.00 79.38 88 LEU A O 1
ATOM 697 N N . ASP A 1 89 ? 10.038 0.761 8.980 1.00 80.06 89 ASP A N 1
ATOM 698 C CA . ASP A 1 89 ? 9.664 1.376 10.266 1.00 80.06 89 ASP A CA 1
ATOM 699 C C . ASP A 1 89 ? 9.311 0.326 11.332 1.00 80.06 89 ASP A C 1
ATOM 701 O O . ASP A 1 89 ? 9.534 0.532 12.524 1.00 80.06 89 ASP A O 1
ATOM 705 N N . ARG A 1 90 ? 8.714 -0.798 10.916 1.00 77.69 90 ARG A N 1
ATOM 706 C CA . ARG A 1 90 ? 8.320 -1.890 11.821 1.00 77.69 90 ARG A CA 1
ATOM 707 C C . ARG A 1 90 ? 9.381 -2.958 11.989 1.00 77.69 90 ARG A C 1
ATOM 709 O O . ARG A 1 90 ? 9.195 -3.837 12.826 1.00 77.69 90 ARG A O 1
ATOM 716 N N . HIS A 1 91 ? 10.439 -2.906 11.183 1.00 80.31 91 HIS A N 1
ATOM 717 C CA . HIS A 1 91 ? 11.418 -3.978 11.073 1.00 80.31 91 HIS A CA 1
ATOM 718 C C . HIS A 1 91 ? 10.765 -5.358 10.883 1.00 80.31 91 HIS A C 1
ATOM 720 O O . HIS A 1 91 ? 11.235 -6.336 11.458 1.00 80.31 91 HIS A O 1
ATOM 726 N N . ASP A 1 92 ? 9.677 -5.446 10.106 1.00 81.00 92 ASP A N 1
ATOM 727 C CA . ASP A 1 92 ? 8.973 -6.711 9.867 1.00 81.00 92 ASP A CA 1
ATOM 728 C C . ASP A 1 92 ? 9.820 -7.596 8.935 1.00 81.00 92 ASP A C 1
ATOM 730 O O . ASP A 1 92 ? 9.916 -7.312 7.735 1.00 81.00 92 ASP A O 1
ATOM 734 N N . PRO A 1 93 ? 10.444 -8.682 9.434 1.00 84.19 93 PRO A N 1
ATOM 735 C CA . PRO A 1 93 ? 11.373 -9.463 8.627 1.00 84.19 93 PRO A CA 1
ATOM 736 C C . PRO A 1 93 ? 10.679 -10.210 7.487 1.00 84.19 93 PRO A C 1
ATOM 738 O O . PRO A 1 93 ? 11.318 -10.502 6.477 1.00 84.19 93 PRO A O 1
ATOM 741 N N . ALA A 1 94 ? 9.398 -10.557 7.643 1.00 84.25 94 ALA A N 1
ATOM 742 C CA . ALA A 1 94 ? 8.642 -11.235 6.598 1.00 84.25 94 ALA A CA 1
ATOM 743 C C . ALA A 1 94 ? 8.305 -10.260 5.467 1.00 84.25 94 ALA A C 1
ATOM 745 O O . ALA A 1 94 ? 8.558 -10.567 4.302 1.00 84.25 94 ALA A O 1
ATOM 746 N N . GLU A 1 95 ? 7.833 -9.058 5.811 1.00 82.44 95 GLU A N 1
ATOM 747 C CA . GLU A 1 95 ? 7.516 -8.025 4.821 1.00 82.44 95 GLU A CA 1
ATOM 748 C C . GLU A 1 95 ? 8.774 -7.531 4.087 1.00 82.44 95 GLU A C 1
ATOM 750 O O . GLU A 1 95 ? 8.745 -7.341 2.869 1.00 82.44 95 GLU A O 1
ATOM 755 N N . ILE A 1 96 ? 9.906 -7.411 4.794 1.00 87.94 96 ILE A N 1
ATOM 756 C CA . ILE A 1 96 ? 11.208 -7.080 4.194 1.00 87.94 96 ILE A CA 1
ATOM 757 C C . ILE A 1 96 ? 11.656 -8.170 3.213 1.00 87.94 96 ILE A C 1
ATOM 759 O O . ILE A 1 96 ? 12.042 -7.843 2.090 1.00 87.94 96 ILE A O 1
ATOM 763 N N . ARG A 1 97 ? 11.585 -9.455 3.592 1.00 90.19 97 ARG A N 1
ATOM 764 C CA . ARG A 1 97 ? 11.937 -10.561 2.681 1.00 90.19 97 ARG A CA 1
ATOM 765 C C . ARG A 1 97 ? 11.050 -10.576 1.441 1.00 90.19 97 ARG A C 1
ATOM 767 O O . ARG A 1 97 ? 11.560 -10.736 0.336 1.00 90.19 97 ARG A O 1
ATOM 774 N N . GLN A 1 98 ? 9.746 -10.359 1.611 1.00 87.06 98 GLN A N 1
ATOM 775 C CA . GLN A 1 98 ? 8.832 -10.289 0.476 1.00 87.06 98 GLN A CA 1
ATOM 776 C C . GLN A 1 98 ? 9.192 -9.126 -0.457 1.00 87.06 98 GLN A C 1
ATOM 778 O O . GLN A 1 98 ? 9.285 -9.320 -1.663 1.00 87.06 98 GLN A O 1
ATOM 783 N N . LEU A 1 99 ? 9.475 -7.935 0.084 1.00 88.25 99 LEU A N 1
ATOM 784 C CA . LEU A 1 99 ? 9.941 -6.799 -0.719 1.00 88.25 99 LEU A CA 1
ATOM 785 C C . LEU A 1 99 ? 11.245 -7.108 -1.465 1.00 88.25 99 LEU A C 1
ATOM 787 O O . LEU A 1 99 ? 11.383 -6.741 -2.628 1.00 88.25 99 LEU A O 1
ATOM 791 N N . GLN A 1 100 ? 12.193 -7.799 -0.829 1.00 92.00 100 GLN A N 1
ATOM 792 C CA . GLN A 1 100 ? 13.436 -8.214 -1.483 1.00 92.00 100 GLN A CA 1
ATOM 793 C C . GLN A 1 100 ? 13.177 -9.158 -2.663 1.00 92.00 100 GLN A C 1
ATOM 795 O O . GLN A 1 100 ? 13.795 -8.989 -3.718 1.00 92.00 100 GLN A O 1
ATOM 800 N N . HIS A 1 101 ? 12.262 -10.120 -2.513 1.00 92.56 101 HIS A N 1
ATOM 801 C CA . HI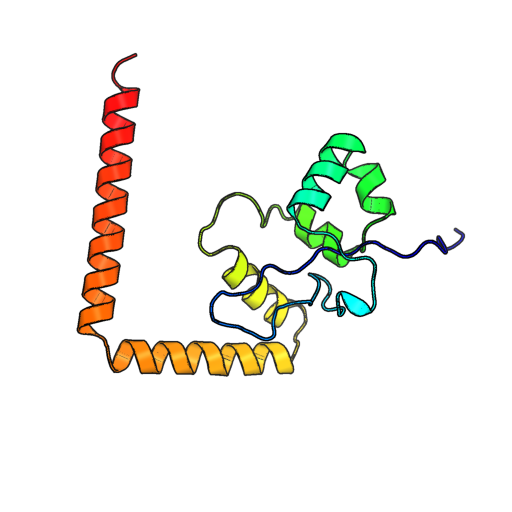S A 1 101 ? 11.849 -10.996 -3.610 1.00 92.56 101 HIS A CA 1
ATOM 802 C C . HIS A 1 101 ? 11.173 -10.209 -4.735 1.00 92.56 101 HIS A C 1
ATOM 804 O O . HIS A 1 101 ? 11.580 -10.353 -5.887 1.00 92.56 101 HIS A O 1
ATOM 810 N N . ASP A 1 102 ? 10.227 -9.328 -4.401 1.00 90.69 102 ASP A N 1
ATOM 811 C CA . ASP A 1 102 ? 9.506 -8.503 -5.376 1.00 90.69 102 ASP A CA 1
ATOM 812 C C . ASP A 1 102 ? 10.482 -7.647 -6.202 1.00 90.69 102 ASP A C 1
ATOM 814 O O . ASP A 1 102 ? 10.471 -7.691 -7.432 1.00 90.69 102 ASP A O 1
ATOM 818 N N . PHE A 1 103 ? 11.397 -6.918 -5.549 1.00 92.19 103 PHE A N 1
ATOM 819 C CA . PHE A 1 103 ? 12.387 -6.093 -6.251 1.00 92.19 103 PHE A CA 1
ATOM 820 C C . PHE A 1 103 ? 13.389 -6.918 -7.055 1.00 92.19 103 PHE A C 1
ATOM 822 O O . PHE A 1 103 ? 13.829 -6.489 -8.124 1.00 92.19 103 PHE A O 1
ATOM 829 N N . THR A 1 104 ? 13.743 -8.108 -6.571 1.00 96.00 104 THR A N 1
ATOM 830 C CA . THR A 1 104 ? 14.605 -9.021 -7.325 1.00 96.00 104 THR A CA 1
ATOM 831 C C . THR A 1 104 ? 13.910 -9.493 -8.597 1.00 96.00 104 THR A C 1
ATOM 833 O O . THR A 1 104 ? 14.525 -9.449 -9.661 1.00 96.00 104 THR A O 1
ATOM 836 N N . ALA A 1 105 ? 12.636 -9.881 -8.513 1.00 95.00 105 ALA A N 1
ATOM 837 C CA . ALA A 1 105 ? 11.839 -10.286 -9.664 1.00 95.00 105 ALA A CA 1
ATOM 838 C C 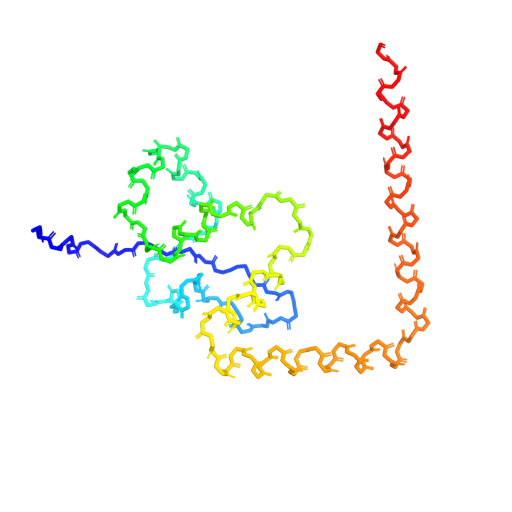. ALA A 1 105 ? 11.682 -9.139 -10.672 1.00 95.00 105 ALA A C 1
ATOM 840 O O . ALA A 1 105 ? 11.966 -9.330 -11.852 1.00 95.00 105 ALA A O 1
ATOM 841 N N . ILE A 1 106 ? 11.341 -7.929 -10.208 1.00 92.94 106 ILE A N 1
ATOM 842 C CA . ILE A 1 106 ? 11.251 -6.733 -11.062 1.00 92.94 106 ILE A CA 1
ATOM 843 C C . ILE A 1 106 ? 12.580 -6.482 -11.777 1.00 92.94 106 ILE A C 1
ATOM 845 O O . ILE A 1 106 ? 12.598 -6.283 -12.988 1.00 92.94 106 ILE A O 1
ATOM 849 N N . ARG A 1 107 ? 13.712 -6.551 -11.065 1.00 96.81 107 ARG A N 1
ATOM 850 C CA . ARG A 1 107 ? 15.039 -6.368 -11.672 1.00 96.81 107 ARG A CA 1
ATOM 851 C C . ARG A 1 107 ? 15.326 -7.407 -12.757 1.00 96.81 107 ARG A C 1
ATOM 853 O O . ARG A 1 107 ? 15.884 -7.051 -13.791 1.00 96.81 107 ARG A O 1
ATOM 860 N N . LEU A 1 108 ? 14.967 -8.670 -12.527 1.00 97.00 108 LEU A N 1
ATOM 861 C CA . LEU A 1 108 ? 15.145 -9.740 -13.512 1.00 97.00 108 LEU A CA 1
ATOM 862 C C . LEU A 1 108 ? 14.260 -9.523 -14.745 1.00 97.00 108 LEU A C 1
ATOM 864 O O . LEU A 1 108 ? 14.749 -9.662 -15.864 1.00 97.00 108 LEU A O 1
ATOM 868 N N . LEU A 1 109 ? 13.001 -9.121 -14.550 1.00 97.00 109 LEU A N 1
ATOM 869 C CA . LEU A 1 109 ? 12.080 -8.795 -15.641 1.00 97.00 109 LEU A CA 1
ATOM 870 C C . LEU A 1 109 ? 12.590 -7.611 -16.468 1.00 97.00 109 LEU A C 1
ATOM 872 O O . LEU A 1 109 ? 12.671 -7.711 -17.687 1.00 97.00 109 LEU A O 1
ATOM 876 N N . VAL A 1 110 ? 13.024 -6.528 -15.817 1.00 97.31 110 VAL A N 1
ATOM 877 C CA . VAL A 1 110 ? 13.607 -5.360 -16.498 1.00 97.31 110 VAL A CA 1
ATOM 878 C C . VAL A 1 110 ? 14.872 -5.737 -17.268 1.00 97.31 110 VAL A C 1
ATOM 880 O O . VAL A 1 110 ? 15.078 -5.256 -18.377 1.00 97.31 110 VAL A O 1
ATOM 883 N N . ALA A 1 111 ? 15.724 -6.600 -16.709 1.00 96.94 111 ALA A N 1
ATOM 884 C CA . ALA A 1 111 ? 16.928 -7.052 -17.400 1.00 96.94 111 ALA A CA 1
ATOM 885 C C . ALA A 1 111 ? 16.599 -7.886 -18.651 1.00 96.94 111 ALA A C 1
ATOM 887 O O . ALA A 1 111 ? 17.222 -7.688 -19.692 1.00 96.94 111 ALA A O 1
ATOM 888 N N . ALA A 1 112 ? 15.615 -8.786 -18.563 1.00 98.12 112 ALA A N 1
ATOM 889 C CA . ALA A 1 112 ? 15.179 -9.615 -19.686 1.00 98.12 112 ALA A CA 1
ATOM 890 C C . ALA A 1 112 ? 14.437 -8.812 -20.772 1.00 98.12 112 ALA A C 1
ATOM 892 O O . ALA A 1 112 ? 14.565 -9.116 -21.955 1.00 98.12 112 ALA A O 1
ATOM 893 N N . HIS A 1 113 ? 13.714 -7.762 -20.378 1.00 97.88 113 HIS A N 1
ATOM 894 C CA . HIS A 1 113 ? 12.860 -6.949 -21.248 1.00 97.88 113 HIS A CA 1
ATOM 895 C C . HIS A 1 113 ? 13.358 -5.503 -21.366 1.00 97.88 113 HIS A C 1
ATOM 897 O O . HIS A 1 113 ? 12.567 -4.562 -21.404 1.00 97.88 113 HIS A O 1
ATOM 903 N N . ARG A 1 114 ? 14.683 -5.296 -21.415 1.00 97.75 114 ARG A N 1
ATOM 904 C CA . ARG A 1 114 ? 15.264 -3.950 -21.282 1.00 97.75 114 ARG A CA 1
ATOM 905 C C . ARG A 1 114 ? 14.752 -2.956 -22.326 1.00 97.75 114 ARG A C 1
ATOM 907 O O . ARG A 1 114 ? 14.401 -1.839 -21.968 1.00 97.75 114 ARG A O 1
ATOM 914 N N . ALA A 1 115 ? 14.676 -3.373 -23.589 1.00 97.50 115 ALA A N 1
ATOM 915 C CA . ALA A 1 115 ? 14.207 -2.511 -24.673 1.00 97.50 115 ALA A CA 1
ATOM 916 C C . ALA A 1 115 ? 12.732 -2.101 -24.506 1.00 97.50 115 ALA A C 1
ATOM 918 O O . ALA A 1 115 ? 12.384 -0.948 -24.735 1.00 97.50 115 ALA A O 1
ATOM 919 N N . GLU A 1 116 ? 11.876 -3.030 -24.074 1.00 97.50 116 GLU A N 1
ATOM 920 C CA . GLU A 1 116 ? 10.453 -2.776 -23.815 1.00 97.50 116 GLU A CA 1
ATOM 921 C C . GLU A 1 116 ? 10.262 -1.843 -22.613 1.00 97.50 116 GLU A C 1
ATOM 923 O O . GLU A 1 116 ? 9.459 -0.909 -22.664 1.00 97.50 116 GLU A O 1
ATOM 928 N N . PHE A 1 117 ? 11.048 -2.051 -21.554 1.00 96.56 117 PHE A N 1
ATOM 929 C CA . PHE A 1 117 ? 11.073 -1.163 -20.397 1.00 96.56 117 PHE A CA 1
ATOM 930 C C . PHE A 1 117 ? 11.477 0.263 -20.793 1.00 96.56 117 PHE A C 1
ATOM 932 O O . PHE A 1 117 ? 10.772 1.209 -20.450 1.00 96.56 117 PHE A O 1
ATOM 939 N N . ASP A 1 118 ? 12.571 0.419 -21.544 1.00 97.25 118 ASP A N 1
ATOM 940 C CA . ASP A 1 118 ? 13.063 1.732 -21.976 1.00 97.25 118 ASP A CA 1
ATOM 941 C C . ASP A 1 118 ? 12.054 2.456 -22.878 1.00 97.25 118 ASP A C 1
ATOM 943 O O . ASP A 1 118 ? 11.806 3.645 -22.682 1.00 97.25 118 ASP A O 1
ATOM 947 N N . ALA A 1 119 ? 11.419 1.737 -23.811 1.00 96.12 119 ALA A N 1
ATOM 948 C CA . ALA A 1 119 ? 10.348 2.287 -24.640 1.00 96.12 119 ALA A CA 1
ATOM 949 C C . ALA A 1 119 ? 9.156 2.758 -23.790 1.00 96.12 119 ALA A C 1
ATOM 951 O O . ALA A 1 119 ? 8.681 3.878 -23.954 1.00 96.12 119 ALA A O 1
ATOM 952 N N . THR A 1 120 ? 8.732 1.947 -22.817 1.00 95.25 120 THR A N 1
ATOM 953 C CA . THR A 1 120 ? 7.629 2.296 -21.908 1.00 95.25 120 THR A CA 1
ATOM 954 C C . THR A 1 120 ? 7.945 3.541 -21.078 1.00 95.25 120 THR A C 1
ATOM 956 O O . THR A 1 120 ? 7.091 4.412 -20.920 1.00 95.25 120 THR A O 1
ATOM 959 N N . VAL A 1 121 ? 9.167 3.648 -20.543 1.00 93.81 121 VAL A N 1
ATOM 960 C CA . VAL A 1 121 ? 9.609 4.831 -19.786 1.00 93.81 121 VAL A CA 1
ATOM 961 C C . VAL A 1 121 ? 9.580 6.073 -20.673 1.00 93.81 121 VAL A C 1
ATOM 963 O O . VAL A 1 121 ? 9.013 7.088 -20.272 1.00 93.81 121 VAL A O 1
ATOM 966 N N . HIS A 1 122 ? 10.112 5.974 -21.891 1.00 93.38 122 HIS A N 1
ATOM 967 C CA . HIS A 1 122 ? 10.122 7.079 -22.844 1.00 93.38 122 HIS A CA 1
ATOM 968 C C . HIS A 1 122 ? 8.707 7.553 -23.224 1.00 93.38 122 HIS A C 1
ATOM 970 O O . HIS A 1 122 ? 8.429 8.757 -23.242 1.00 93.38 122 HIS A O 1
ATOM 976 N N . ASP A 1 123 ? 7.788 6.618 -23.475 1.00 92.31 123 ASP A N 1
ATOM 977 C CA . ASP A 1 123 ? 6.391 6.923 -23.798 1.00 92.31 123 ASP A CA 1
ATOM 978 C C . ASP A 1 123 ? 5.670 7.607 -22.625 1.00 92.31 123 ASP A C 1
ATOM 980 O O . ASP A 1 123 ? 4.878 8.539 -22.822 1.00 92.31 123 ASP A O 1
ATOM 984 N N . LEU A 1 124 ? 5.954 7.176 -21.389 1.00 88.44 124 LEU A N 1
ATOM 985 C CA . LEU A 1 124 ? 5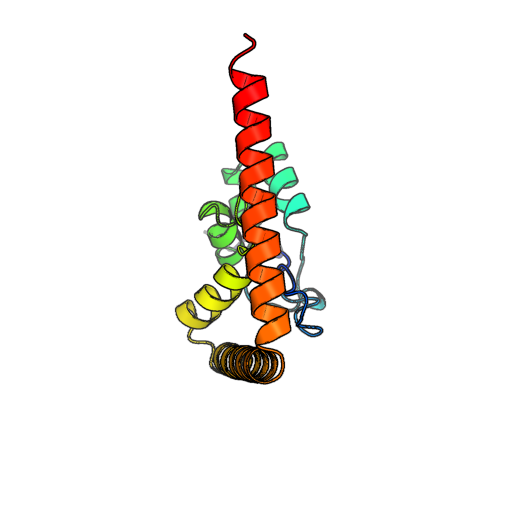.409 7.788 -20.176 1.00 88.44 124 LEU A CA 1
ATOM 986 C C . LEU A 1 124 ? 5.914 9.221 -19.980 1.00 88.44 124 LEU A C 1
ATOM 988 O O . LEU A 1 124 ? 5.104 10.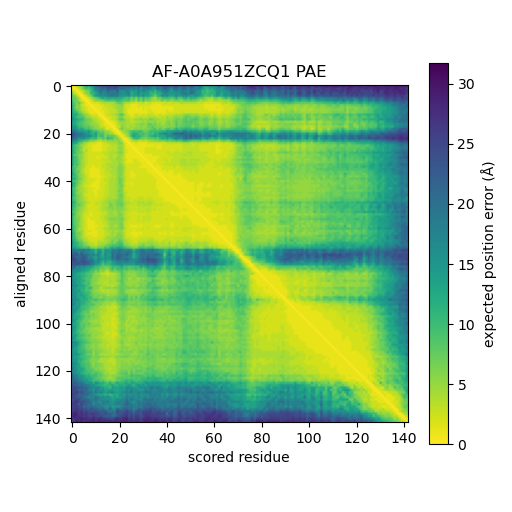102 -19.685 1.00 88.44 124 LEU A O 1
ATOM 992 N N . GLU A 1 125 ? 7.213 9.465 -20.161 1.00 87.94 125 GLU A N 1
ATOM 993 C CA . GLU A 1 125 ? 7.811 10.806 -20.084 1.00 87.94 125 GLU A CA 1
ATOM 994 C C . GLU A 1 125 ? 7.189 11.742 -21.128 1.00 87.94 125 GLU A C 1
ATOM 996 O O . GLU A 1 125 ? 6.650 12.797 -20.786 1.00 87.94 125 GLU A O 1
ATOM 1001 N N . THR A 1 126 ? 7.124 11.288 -22.382 1.00 85.12 126 THR A N 1
ATOM 1002 C CA . THR A 1 126 ? 6.535 12.053 -23.491 1.00 85.12 126 THR A CA 1
ATOM 1003 C C . THR A 1 126 ? 5.057 12.378 -23.243 1.00 85.12 126 THR A C 1
ATOM 1005 O O . THR A 1 126 ? 4.586 13.485 -23.519 1.00 85.12 126 THR A O 1
ATOM 1008 N N . SER A 1 127 ? 4.301 11.433 -22.679 1.00 80.81 127 SER A N 1
ATOM 1009 C CA . SER A 1 127 ? 2.885 11.633 -22.346 1.00 80.81 127 SER A CA 1
ATOM 1010 C C . SER A 1 127 ? 2.676 12.678 -21.244 1.00 80.81 127 SER A C 1
ATOM 1012 O O . SER A 1 127 ? 1.703 13.438 -21.289 1.00 80.81 127 SER A O 1
ATOM 1014 N N . ILE A 1 128 ? 3.576 12.732 -20.255 1.00 79.00 128 ILE A N 1
ATOM 1015 C CA . ILE A 1 128 ? 3.543 13.739 -19.186 1.00 79.00 128 ILE A CA 1
ATOM 1016 C C . ILE A 1 128 ? 3.844 15.126 -19.764 1.00 79.00 128 ILE A C 1
ATOM 1018 O O . ILE A 1 128 ? 3.094 16.066 -19.491 1.00 79.00 128 ILE A O 1
ATOM 1022 N N . ASP A 1 129 ? 4.857 15.244 -20.621 1.00 75.75 129 ASP A N 1
ATOM 1023 C CA . ASP A 1 129 ? 5.239 16.515 -21.249 1.00 75.75 129 ASP A CA 1
ATOM 1024 C C . ASP A 1 129 ? 4.096 17.123 -22.077 1.00 75.75 129 ASP A C 1
ATOM 1026 O O . ASP A 1 129 ? 3.798 18.319 -21.974 1.00 75.75 129 ASP A O 1
ATOM 1030 N N . LEU A 1 130 ? 3.374 16.293 -22.838 1.00 74.94 130 LEU A N 1
ATOM 1031 C CA . LEU A 1 130 ? 2.196 16.727 -23.595 1.00 74.94 130 LEU A CA 1
ATOM 1032 C C . LEU A 1 130 ? 1.055 17.207 -22.684 1.00 74.94 130 LEU A C 1
ATOM 1034 O O . LEU A 1 130 ? 0.391 18.203 -22.994 1.00 74.94 130 LEU A O 1
ATOM 1038 N N . ALA A 1 131 ? 0.818 16.528 -21.558 1.00 69.31 131 ALA A N 1
ATOM 1039 C CA . ALA A 1 131 ? -0.193 16.941 -20.585 1.00 69.31 131 ALA A CA 1
ATOM 1040 C C . ALA A 1 131 ? 0.162 18.294 -19.942 1.00 69.31 131 ALA A C 1
ATOM 1042 O O . ALA A 1 131 ? -0.699 19.175 -19.831 1.00 69.31 131 ALA A O 1
ATOM 1043 N N . VAL A 1 132 ? 1.435 18.503 -19.593 1.00 73.88 132 VAL A N 1
ATOM 1044 C CA . VAL A 1 132 ? 1.940 19.776 -19.053 1.00 73.88 132 VAL A CA 1
ATOM 1045 C C . VAL A 1 132 ? 1.782 20.906 -20.076 1.00 73.88 132 VAL A C 1
ATOM 1047 O O . VAL A 1 132 ? 1.199 21.947 -19.756 1.00 73.88 132 VAL A O 1
ATOM 1050 N N . ALA A 1 133 ? 2.198 20.687 -21.328 1.00 68.19 133 ALA A N 1
ATOM 1051 C CA . ALA A 1 133 ? 2.079 21.675 -22.404 1.00 68.19 133 ALA A CA 1
ATOM 1052 C C . ALA A 1 133 ? 0.620 22.096 -22.668 1.00 68.19 133 ALA A C 1
ATOM 1054 O O . ALA A 1 133 ? 0.321 23.281 -22.853 1.00 68.19 133 ALA A O 1
ATOM 1055 N N . ARG A 1 134 ? -0.316 21.139 -22.628 1.00 72.31 134 ARG A N 1
ATOM 1056 C CA . ARG A 1 134 ? -1.751 21.395 -22.826 1.00 72.31 134 ARG A CA 1
ATOM 1057 C C . ARG A 1 134 ? -2.354 22.223 -21.692 1.00 72.31 134 ARG A C 1
ATOM 1059 O O . ARG A 1 134 ? -3.171 23.108 -21.945 1.00 72.31 134 ARG A O 1
ATOM 1066 N N . THR A 1 135 ? -1.921 21.970 -20.459 1.00 73.69 135 THR A N 1
ATOM 1067 C CA . THR A 1 135 ? -2.372 22.712 -19.272 1.00 73.69 135 THR A CA 1
ATOM 1068 C C . THR A 1 135 ? -1.857 24.159 -19.300 1.00 73.69 135 THR A C 1
ATOM 1070 O O . THR A 1 135 ? -2.615 25.091 -19.027 1.00 73.69 135 THR A O 1
ATOM 1073 N N . ALA A 1 136 ? -0.610 24.376 -19.740 1.00 71.88 136 ALA A N 1
ATOM 1074 C CA . ALA A 1 136 ? -0.029 25.712 -19.908 1.00 71.88 136 ALA A CA 1
ATOM 1075 C C . ALA A 1 136 ? -0.752 26.556 -20.981 1.00 71.88 136 ALA A C 1
ATOM 1077 O O . ALA A 1 136 ? -1.021 27.738 -20.764 1.00 71.88 136 ALA A O 1
ATOM 1078 N N . GLN A 1 137 ? -1.150 25.951 -22.108 1.00 68.00 137 GLN A N 1
ATOM 1079 C CA . GLN A 1 137 ? -1.936 26.639 -23.146 1.00 68.00 137 GLN A CA 1
ATOM 1080 C C . GLN A 1 137 ? -3.353 27.026 -22.692 1.00 68.00 137 GLN A C 1
ATOM 1082 O O . GLN A 1 137 ? -3.906 28.012 -23.179 1.00 68.00 137 GLN A O 1
ATOM 1087 N N . GLN A 1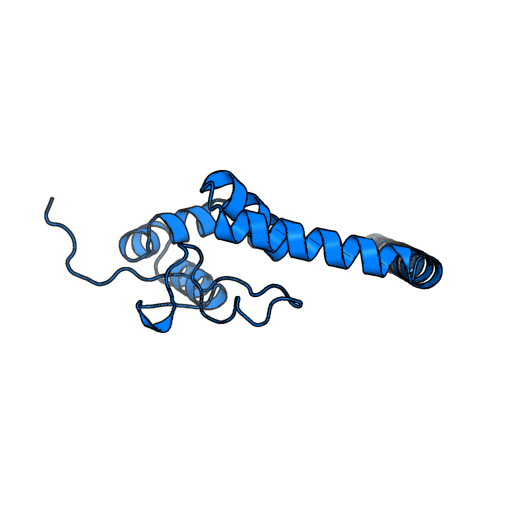 138 ? -3.956 26.266 -21.774 1.00 68.38 138 GLN A N 1
ATOM 1088 C CA . GLN A 1 138 ? -5.286 26.564 -21.231 1.00 68.38 138 GLN A CA 1
ATOM 1089 C C . GLN A 1 138 ? -5.245 27.646 -20.138 1.00 68.38 138 GLN A C 1
ATOM 1091 O O . GLN A 1 138 ? -6.192 28.423 -20.025 1.00 68.38 138 GLN A O 1
ATOM 1096 N N . GLY A 1 139 ? -4.146 27.746 -19.380 1.00 61.69 139 GLY A N 1
ATOM 1097 C CA . GLY A 1 139 ? -3.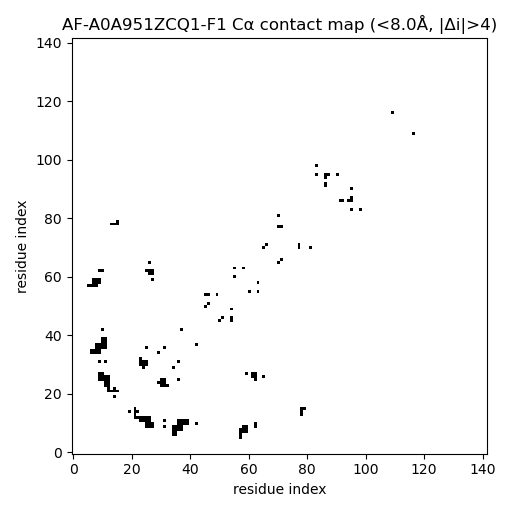941 28.784 -18.361 1.00 61.69 139 GLY A CA 1
ATOM 1098 C C . GLY A 1 139 ? -3.631 30.182 -18.917 1.00 61.69 139 GLY A C 1
ATOM 1099 O O . GLY A 1 139 ? -3.985 31.170 -18.284 1.00 61.69 139 GLY A O 1
ATOM 1100 N N . GLY A 1 140 ? -3.032 30.282 -20.110 1.00 51.50 140 GLY A N 1
ATOM 1101 C CA . GLY A 1 140 ? -2.694 31.560 -20.765 1.00 51.50 140 GLY A CA 1
ATOM 1102 C C . GLY A 1 140 ? -3.832 32.238 -21.544 1.00 51.50 140 GLY A C 1
ATOM 1103 O O . GLY A 1 140 ? -3.602 33.258 -22.185 1.00 51.50 140 GLY A O 1
ATOM 1104 N N . LYS A 1 141 ? -5.047 31.672 -21.532 1.00 51.00 141 LYS A N 1
ATOM 1105 C CA . LYS A 1 141 ? -6.240 32.200 -22.227 1.00 51.00 141 LYS A CA 1
ATOM 1106 C C . LYS A 1 141 ? -7.231 32.931 -21.302 1.00 51.00 141 LYS A C 1
ATOM 1108 O O . LYS A 1 141 ? -8.393 33.088 -21.674 1.00 51.00 141 LYS A O 1
ATOM 1113 N N . ARG A 1 142 ? -6.800 33.344 -20.109 1.00 44.78 142 ARG A N 1
ATOM 1114 C CA . ARG A 1 142 ? -7.600 34.135 -19.162 1.00 44.78 142 ARG A CA 1
ATOM 1115 C C . ARG A 1 142 ? -7.147 35.582 -19.111 1.00 44.78 142 ARG A C 1
ATOM 1117 O O . ARG A 1 142 ? -5.918 35.795 -19.109 1.00 44.78 142 ARG A O 1
#

Sequence (142 aa):
MARSTEPKEHILRTALPWRTEADGLTECGLDARDCRAMSRVDMERKIAEQGQTRASFTSCMTCWSAVRDNRWAEQRLGAEVAVIRRALDRHDPAEIRQLQHDFTAIRLLVAAHRAEFDATVHDLETSIDLAVARTAQQGGKR

Secondary structure (DSSP, 8-state):
-----SPPEEEBPPPPTT-SS-TTBBTTS-BTTTTEEE-HHHHHHHHHHHHHHHHHHHB-HHHHHHHHTTTTSS-TTHHHHHHHHHHHHTT-HHHHHHHHHHHHHHHHHHHHTHHHHHHHHHHHHHHHHHHHHHHHHHHTT-

Mean predicted aligned error: 8.85 Å

pLDDT: mean 81.8, std 13.77, range [42.97, 98.12]

Solvent-accessible surface area (backbone atoms only — not comparable to full-atom values): 8161 Å² total; per-residue (Å²): 130,85,78,76,84,68,81,51,34,38,31,44,40,73,58,52,96,89,44,84,79,41,72,50,31,22,62,70,68,47,51,38,89,81,48,53,55,38,50,62,69,54,51,52,51,44,31,74,75,56,35,64,71,57,41,53,75,47,32,33,66,62,29,43,50,54,57,72,68,61,63,75,81,83,52,99,55,35,57,59,54,52,50,55,50,47,26,60,78,65,64,37,66,66,55,43,52,50,50,53,51,52,53,50,51,52,52,53,51,44,65,76,37,43,69,61,48,53,52,50,51,52,54,52,53,54,53,49,53,53,53,52,54,54,52,54,63,63,64,71,74,115

Radius of gyration: 19.75 Å; Cα contacts (8 Å, |Δi|>4): 101; chains: 1; bounding box: 36×46×57 Å